Protein AF-R9LAN9-F1 (afdb_monomer_lite)

Sequence (68 aa):
MKSFKKWAVILLVFWGIWKIFFFLLKDVLFAVLTFPDPYANILQMVGMGMILLLSLIFTALLVKDSAR

pLDDT: mean 73.58, std 9.18, range [42.78, 83.5]

Organism: NCBI:txid1235795

Radius of gyration: 15.45 Å; chains: 1; bounding box: 27×18×47 Å

Secondary structure (DSSP, 8-state):
-HHHHHHHHHHHHHHHHHHHHHHIIIIIIIHH--PPTTHHHHHHHHHHHHHHHHHHHHHHHHHHHTT-

Foldseek 3Di:
DVVVVVVVVLVVQLVVQLVVLVCCCVVPVLVVDPDDPPVSVVVVVVSNVVSVVVSVVVSVVVSVVVVD

Structure (mmCIF, N/CA/C/O backbone):
data_AF-R9LAN9-F1
#
_entry.id   AF-R9LAN9-F1
#
loop_
_atom_site.group_PDB
_atom_site.id
_atom_site.type_symbol
_atom_site.label_atom_id
_atom_site.label_alt_id
_atom_site.label_comp_id
_atom_site.label_asym_id
_atom_site.label_entity_id
_atom_site.label_seq_id
_atom_site.pdbx_PDB_ins_code
_atom_site.Cartn_x
_atom_site.Cartn_y
_atom_site.Cartn_z
_atom_site.occupancy
_atom_site.B_iso_or_equiv
_atom_site.auth_seq_id
_atom_site.auth_comp_id
_atom_site.auth_asym_id
_atom_site.auth_atom_id
_atom_site.pdbx_PDB_model_num
ATOM 1 N N . MET A 1 1 ? -9.754 -8.761 26.483 1.00 46.88 1 MET A N 1
ATOM 2 C CA . MET A 1 1 ? -10.300 -9.284 25.202 1.00 46.88 1 MET A CA 1
ATOM 3 C C . MET A 1 1 ? -10.735 -8.224 24.177 1.00 4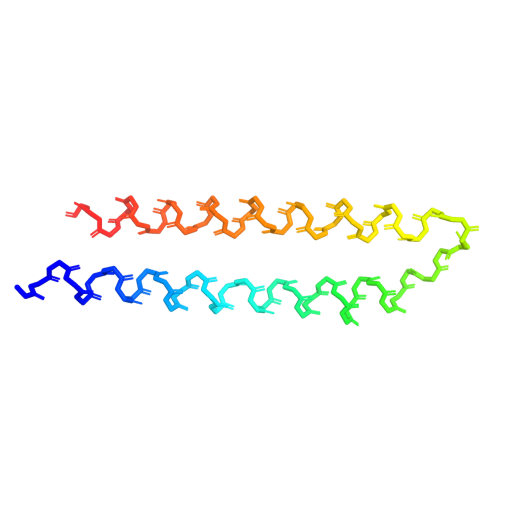6.88 1 MET A C 1
ATOM 5 O O . MET A 1 1 ? -10.714 -8.542 22.996 1.00 46.88 1 MET A O 1
ATOM 9 N N . LYS A 1 2 ? -11.105 -6.982 24.550 1.00 52.78 2 LYS A N 1
ATOM 10 C CA . LYS A 1 2 ? -11.541 -5.956 23.571 1.00 52.78 2 LYS A CA 1
ATOM 11 C C . LYS A 1 2 ? -10.416 -5.446 22.639 1.00 52.78 2 LYS A C 1
ATOM 13 O O . LYS A 1 2 ? -10.670 -5.266 21.454 1.00 52.78 2 LYS A O 1
ATOM 18 N N . SER A 1 3 ? -9.173 -5.311 23.120 1.00 57.72 3 SER A N 1
ATOM 19 C CA . SER A 1 3 ? -8.043 -4.846 22.285 1.00 57.72 3 SER A CA 1
ATOM 20 C C . SER A 1 3 ? -7.630 -5.813 21.175 1.00 57.72 3 SER A C 1
ATOM 22 O O . SER A 1 3 ? -7.241 -5.364 20.103 1.00 57.72 3 SER A O 1
ATOM 24 N N . PHE A 1 4 ? -7.742 -7.127 21.396 1.00 69.81 4 PHE A N 1
ATOM 25 C CA . PHE A 1 4 ? -7.316 -8.124 20.407 1.00 69.81 4 PHE A CA 1
ATOM 26 C C . PHE A 1 4 ? -8.205 -8.102 19.158 1.00 69.81 4 PHE A C 1
ATOM 28 O O . PHE A 1 4 ? -7.714 -8.131 18.035 1.00 69.81 4 PHE A O 1
ATOM 35 N N . LYS A 1 5 ? -9.523 -7.947 19.352 1.00 69.75 5 LYS A N 1
ATOM 36 C CA . LYS A 1 5 ? -10.473 -7.775 18.246 1.00 69.75 5 LYS A CA 1
ATOM 37 C C . LYS A 1 5 ? -10.179 -6.505 17.444 1.00 69.75 5 LYS A C 1
ATOM 39 O O . LYS A 1 5 ? -10.251 -6.537 16.224 1.00 69.75 5 LYS A O 1
ATOM 44 N N . LYS A 1 6 ? -9.795 -5.412 18.116 1.00 70.69 6 LYS A N 1
ATOM 45 C CA . LYS A 1 6 ? -9.456 -4.141 17.459 1.00 70.69 6 LYS A CA 1
ATOM 46 C C . LYS A 1 6 ? -8.226 -4.295 16.556 1.00 70.69 6 LYS A C 1
ATOM 48 O O . LYS A 1 6 ? -8.289 -3.936 15.389 1.00 70.69 6 LYS A O 1
ATOM 53 N N . TRP A 1 7 ? -7.162 -4.925 17.055 1.00 77.44 7 TRP A N 1
ATOM 54 C CA . TRP A 1 7 ? -5.960 -5.219 16.265 1.00 77.44 7 TRP A CA 1
ATOM 55 C C . TRP A 1 7 ? -6.230 -6.137 15.070 1.00 77.44 7 TRP A C 1
ATOM 57 O O . TRP A 1 7 ? -5.755 -5.855 13.974 1.00 77.44 7 TRP A O 1
ATOM 67 N N . ALA A 1 8 ? -7.031 -7.189 15.252 1.00 80.12 8 ALA A N 1
ATOM 68 C CA . ALA A 1 8 ? -7.394 -8.093 14.163 1.00 80.12 8 ALA A CA 1
ATOM 69 C C . ALA A 1 8 ? -8.180 -7.381 13.048 1.00 80.12 8 ALA A C 1
ATOM 71 O O . ALA A 1 8 ? -7.902 -7.593 11.871 1.00 80.12 8 ALA A O 1
ATOM 72 N N . VAL A 1 9 ? -9.120 -6.498 13.407 1.00 80.00 9 VAL A N 1
ATOM 73 C CA . VAL A 1 9 ? -9.878 -5.695 12.432 1.00 80.00 9 VAL A CA 1
ATOM 74 C C . VAL A 1 9 ? -8.955 -4.745 11.672 1.00 80.00 9 VAL A C 1
ATOM 76 O O . VAL A 1 9 ? -9.053 -4.660 10.455 1.00 80.00 9 VAL A O 1
ATOM 79 N N . ILE A 1 10 ? -8.017 -4.085 12.355 1.00 79.06 10 ILE A N 1
ATOM 80 C CA . ILE A 1 10 ? -7.044 -3.184 11.719 1.00 79.06 10 ILE A CA 1
ATOM 81 C C . ILE A 1 10 ? -6.182 -3.939 10.704 1.00 79.06 10 ILE A C 1
ATOM 83 O O . ILE A 1 10 ? -6.002 -3.472 9.582 1.00 79.06 10 ILE A O 1
ATOM 87 N N . LEU A 1 11 ? -5.698 -5.127 11.073 1.00 82.75 11 LEU A N 1
ATOM 88 C CA . LEU A 1 11 ? -4.902 -5.980 10.191 1.00 82.75 11 LEU A CA 1
ATOM 89 C C . LEU A 1 11 ? -5.704 -6.449 8.973 1.00 82.75 11 LEU A C 1
ATOM 91 O O . LEU A 1 11 ? -5.194 -6.409 7.858 1.00 82.75 11 LEU A O 1
ATOM 95 N N . LEU A 1 12 ? -6.968 -6.839 9.165 1.00 82.56 12 LEU A N 1
ATOM 96 C CA . LEU A 1 12 ? -7.859 -7.238 8.071 1.00 82.56 12 LEU A CA 1
ATOM 97 C C . LEU A 1 12 ? -8.172 -6.073 7.125 1.00 82.56 12 LEU A C 1
ATOM 99 O O . LEU A 1 12 ? -8.163 -6.258 5.910 1.00 82.56 12 LEU A O 1
ATOM 103 N N . VAL A 1 13 ? -8.409 -4.875 7.666 1.00 81.25 13 VAL A N 1
ATOM 104 C CA . VAL A 1 13 ? -8.656 -3.663 6.871 1.00 81.25 13 VAL A CA 1
ATOM 105 C C . VAL A 1 13 ? -7.405 -3.268 6.090 1.00 81.25 13 VAL A C 1
ATOM 107 O O . VAL A 1 13 ? -7.498 -3.048 4.883 1.00 81.25 13 VAL A O 1
ATOM 110 N N . PHE A 1 14 ? -6.231 -3.265 6.731 1.00 80.38 14 PHE A N 1
ATOM 111 C CA . PHE A 1 14 ? -4.952 -3.038 6.053 1.00 80.38 14 PHE A CA 1
ATOM 112 C C . PHE A 1 14 ? -4.751 -4.041 4.919 1.00 80.38 14 PHE A C 1
ATOM 114 O O . PHE A 1 14 ? -4.426 -3.655 3.800 1.00 80.38 14 PHE A O 1
ATOM 121 N N . TRP A 1 15 ? -4.989 -5.326 5.185 1.00 82.38 15 TRP A N 1
ATOM 122 C CA . TRP A 1 15 ? -4.774 -6.376 4.196 1.00 82.38 15 TRP A CA 1
ATOM 123 C C . TRP A 1 15 ? -5.752 -6.284 3.019 1.00 82.38 15 TRP A C 1
ATOM 125 O O . TRP A 1 15 ? -5.363 -6.527 1.876 1.00 82.38 15 TRP A O 1
ATOM 135 N N . GLY A 1 16 ? -6.997 -5.872 3.276 1.00 83.31 16 GLY A N 1
ATOM 136 C CA . GLY A 1 16 ? -7.995 -5.600 2.243 1.00 83.31 16 GLY A CA 1
ATOM 137 C C . GLY A 1 16 ? -7.614 -4.414 1.357 1.00 83.31 16 GLY A C 1
ATOM 138 O O . GLY A 1 16 ? -7.554 -4.561 0.136 1.00 83.31 16 GLY A O 1
ATOM 139 N N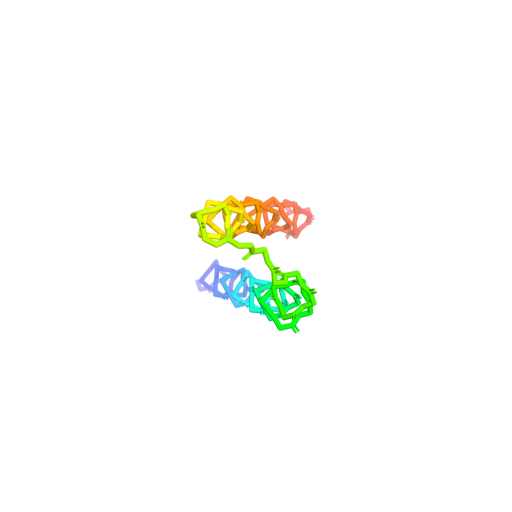 . ILE A 1 17 ? -7.296 -3.264 1.961 1.00 81.25 17 ILE A N 1
ATOM 140 C CA . ILE A 1 17 ? -6.880 -2.049 1.236 1.00 81.25 17 ILE A CA 1
ATOM 141 C C . ILE A 1 17 ? -5.622 -2.331 0.417 1.00 81.25 17 ILE A C 1
ATOM 143 O O . ILE A 1 17 ? -5.574 -2.016 -0.772 1.00 81.25 17 ILE A O 1
ATOM 147 N N . TRP A 1 18 ? -4.644 -3.001 1.025 1.00 80.94 18 TRP A N 1
ATOM 148 C CA . TRP A 1 18 ? -3.432 -3.434 0.350 1.00 80.94 18 TRP A CA 1
ATOM 149 C C . TRP A 1 18 ? -3.734 -4.245 -0.905 1.00 80.94 18 TRP A C 1
ATOM 151 O O . TRP A 1 18 ? -3.204 -3.948 -1.973 1.00 80.94 18 TRP A O 1
ATOM 161 N N . LYS A 1 19 ? -4.581 -5.277 -0.794 1.00 81.31 19 LYS A N 1
ATOM 162 C CA . LYS A 1 19 ? -4.906 -6.153 -1.926 1.00 81.31 19 LYS A CA 1
ATOM 163 C C . LYS A 1 19 ? -5.577 -5.389 -3.061 1.00 81.31 19 LYS A C 1
ATOM 165 O O . LYS A 1 19 ? -5.243 -5.629 -4.217 1.00 81.31 19 LYS A O 1
ATOM 170 N N . ILE A 1 20 ? -6.496 -4.483 -2.727 1.00 81.00 20 ILE A N 1
ATOM 171 C CA . ILE A 1 20 ? -7.214 -3.663 -3.709 1.00 81.00 20 ILE A CA 1
ATOM 172 C C . ILE A 1 20 ? -6.230 -2.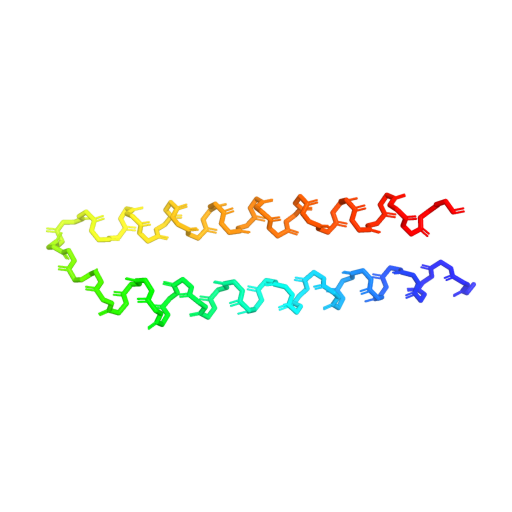762 -4.455 1.00 81.00 20 ILE A C 1
ATOM 174 O O . ILE A 1 20 ? -6.211 -2.776 -5.682 1.00 81.00 20 ILE A O 1
ATOM 178 N N . PHE A 1 21 ? -5.371 -2.036 -3.734 1.00 77.56 21 PHE A N 1
ATOM 179 C CA . PHE A 1 21 ? -4.359 -1.180 -4.356 1.00 77.56 21 PHE A CA 1
ATOM 180 C C . PHE A 1 21 ? -3.351 -1.977 -5.184 1.00 77.56 21 PHE A C 1
ATOM 182 O O . PHE A 1 21 ? -3.001 -1.560 -6.286 1.00 77.56 21 PHE A O 1
ATOM 189 N N . PHE A 1 22 ? -2.902 -3.127 -4.679 1.00 78.50 22 PHE A N 1
ATOM 190 C CA . PHE A 1 22 ? -1.967 -3.994 -5.389 1.00 78.50 22 PHE A CA 1
ATOM 191 C C . PHE A 1 22 ? -2.558 -4.505 -6.708 1.00 78.50 22 PHE A C 1
ATOM 193 O O . PHE A 1 22 ? -1.882 -4.463 -7.733 1.00 78.50 22 PHE A O 1
ATOM 200 N N . PHE A 1 23 ? -3.823 -4.934 -6.696 1.00 76.44 23 PHE A N 1
ATOM 201 C CA . PHE A 1 23 ? -4.539 -5.357 -7.900 1.00 76.44 23 PHE A CA 1
ATOM 202 C C . PHE A 1 23 ? -4.677 -4.206 -8.901 1.00 76.44 23 PHE A C 1
ATOM 204 O O . PHE A 1 23 ? -4.323 -4.356 -10.065 1.00 76.44 23 PHE A O 1
ATOM 211 N N . LEU A 1 24 ? -5.105 -3.028 -8.440 1.00 75.19 24 LEU A N 1
ATOM 212 C CA . LEU A 1 24 ? -5.272 -1.850 -9.294 1.00 75.19 24 LEU A CA 1
ATOM 213 C C . LEU A 1 24 ? -3.951 -1.444 -9.957 1.00 75.19 24 LEU A C 1
ATOM 215 O O . LEU A 1 24 ? -3.908 -1.180 -11.153 1.00 75.19 24 LEU A O 1
ATOM 219 N N . LEU A 1 25 ? -2.846 -1.436 -9.215 1.00 70.94 25 LEU A N 1
ATOM 220 C CA . LEU A 1 25 ? -1.573 -1.009 -9.786 1.00 70.94 25 LEU A CA 1
ATOM 221 C C . LEU A 1 25 ? -0.957 -2.069 -10.707 1.00 70.94 25 LEU A C 1
ATOM 223 O O . LEU A 1 25 ? -0.431 -1.730 -11.765 1.00 70.94 25 LEU A O 1
ATOM 227 N N . LYS A 1 26 ? -1.035 -3.350 -10.327 1.00 71.31 26 LYS A N 1
ATOM 228 C CA . LYS A 1 26 ? -0.487 -4.437 -11.139 1.00 71.31 26 LYS A CA 1
ATOM 229 C C . LYS A 1 26 ? -1.293 -4.659 -12.412 1.00 71.31 26 LYS A C 1
ATOM 231 O O . LYS A 1 26 ? -0.727 -4.623 -13.500 1.00 71.31 26 LYS A O 1
ATOM 236 N N . ASP A 1 27 ? -2.591 -4.889 -12.271 1.00 68.19 27 ASP A N 1
ATOM 237 C CA . ASP A 1 27 ? -3.423 -5.333 -13.386 1.00 68.19 27 ASP A CA 1
ATOM 238 C C . ASP A 1 27 ? -3.965 -4.172 -14.224 1.00 68.19 27 ASP A C 1
ATOM 240 O O . ASP A 1 27 ? -4.281 -4.383 -15.389 1.00 68.19 27 ASP A O 1
ATOM 244 N N . VAL A 1 28 ? -4.040 -2.942 -13.692 1.00 69.69 28 VAL A N 1
ATOM 245 C CA . VAL A 1 28 ? -4.494 -1.775 -14.476 1.00 69.69 28 VAL A CA 1
ATOM 246 C C . VAL A 1 28 ? -3.321 -0.919 -14.942 1.00 69.69 28 VAL A C 1
ATOM 248 O O . VAL A 1 28 ? -3.240 -0.585 -16.119 1.00 69.69 28 VAL A O 1
ATOM 251 N N . LEU A 1 29 ? -2.391 -0.565 -14.050 1.00 66.88 29 LEU A N 1
ATOM 252 C CA . LEU A 1 29 ? -1.283 0.336 -14.396 1.00 66.88 29 LEU A CA 1
ATOM 253 C C . LEU A 1 29 ? -0.138 -0.390 -15.109 1.00 66.88 29 LEU A C 1
ATOM 255 O O . LEU A 1 29 ? 0.259 0.043 -16.188 1.00 66.88 29 LEU A O 1
ATOM 259 N N . PHE A 1 30 ? 0.378 -1.495 -14.562 1.00 67.00 30 PHE A N 1
ATOM 260 C CA . PHE A 1 30 ? 1.504 -2.204 -15.191 1.00 67.00 30 PHE A CA 1
ATOM 261 C C . PHE A 1 30 ? 1.105 -3.027 -16.416 1.00 67.00 30 PHE A C 1
ATOM 263 O O . PHE A 1 30 ? 1.948 -3.240 -17.282 1.00 67.00 30 PHE A O 1
ATOM 270 N N . ALA A 1 31 ? -0.160 -3.434 -16.542 1.00 65.06 31 ALA A N 1
ATOM 271 C CA . ALA A 1 31 ? -0.647 -4.074 -17.764 1.00 65.06 31 ALA A CA 1
ATOM 272 C C . ALA A 1 31 ? -0.766 -3.092 -18.945 1.00 65.06 31 ALA A C 1
ATOM 274 O O . ALA A 1 31 ? -0.558 -3.483 -20.090 1.00 65.06 31 ALA A O 1
ATOM 275 N N . VAL A 1 32 ? -1.088 -1.820 -18.677 1.00 62.19 32 VAL A N 1
ATOM 276 C CA . VAL A 1 32 ? -1.219 -0.774 -19.710 1.00 62.19 32 VAL A CA 1
ATOM 277 C C . VAL A 1 32 ? 0.130 -0.119 -20.027 1.00 62.19 32 VAL A C 1
ATOM 279 O O . VAL A 1 32 ? 0.359 0.325 -21.149 1.00 62.19 32 VAL A O 1
ATOM 282 N N . LEU A 1 33 ? 1.044 -0.075 -19.056 1.00 62.78 33 LEU A N 1
ATOM 283 C CA . LEU A 1 33 ? 2.366 0.528 -19.196 1.00 62.78 33 LEU A CA 1
ATOM 284 C C . LEU A 1 33 ? 3.442 -0.535 -19.453 1.00 62.78 33 LEU A C 1
ATOM 286 O O . LEU A 1 33 ? 4.246 -0.860 -18.578 1.00 62.78 33 LEU A O 1
ATOM 290 N N . THR A 1 34 ? 3.497 -1.051 -20.681 1.00 63.00 34 THR A N 1
ATOM 291 C CA . THR A 1 34 ? 4.645 -1.832 -21.163 1.00 63.00 34 THR A CA 1
ATOM 292 C C . THR A 1 34 ? 5.811 -0.892 -21.467 1.00 63.00 34 THR A C 1
ATOM 294 O O . THR A 1 34 ? 5.979 -0.427 -22.594 1.00 63.00 34 THR A O 1
ATOM 297 N N . PHE A 1 35 ? 6.603 -0.567 -20.446 1.00 65.75 35 PHE A N 1
ATOM 298 C CA . PHE A 1 35 ? 7.876 0.129 -20.632 1.00 65.75 35 PHE A CA 1
ATOM 299 C C . PHE A 1 35 ? 8.978 -0.862 -21.045 1.00 65.75 35 PHE A C 1
ATOM 301 O O . PHE A 1 35 ? 8.961 -2.005 -20.590 1.00 65.75 35 PHE A O 1
ATOM 308 N N . PRO A 1 36 ? 9.951 -0.451 -21.875 1.00 68.12 36 PRO A N 1
ATOM 309 C CA . PRO A 1 36 ? 11.114 -1.277 -22.178 1.00 68.12 36 PRO A CA 1
ATOM 310 C C . PRO A 1 36 ? 11.995 -1.485 -20.931 1.00 68.12 36 PRO A C 1
ATOM 312 O O . PRO A 1 36 ? 12.213 -0.560 -20.137 1.00 68.12 36 PRO A O 1
ATOM 315 N N . ASP A 1 37 ? 12.510 -2.705 -20.759 1.00 70.38 37 ASP A N 1
ATOM 316 C CA . ASP A 1 37 ? 13.518 -3.032 -19.742 1.00 70.38 37 ASP A CA 1
ATOM 317 C C . ASP A 1 37 ? 14.760 -2.139 -19.912 1.00 70.38 37 ASP A C 1
ATOM 319 O O . ASP A 1 37 ? 15.179 -1.907 -21.051 1.00 70.38 37 ASP A O 1
A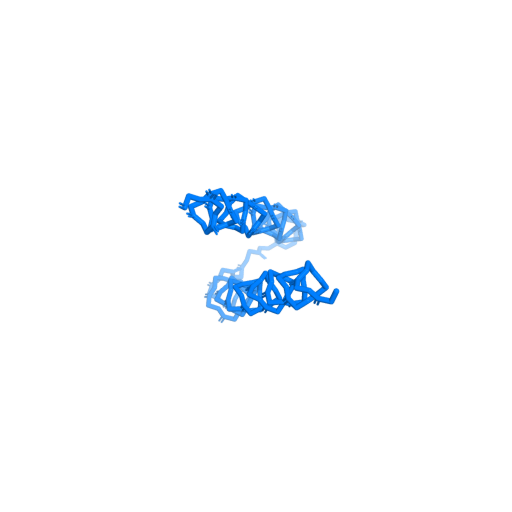TOM 323 N N . PRO A 1 38 ? 15.376 -1.606 -18.832 1.00 67.75 38 PRO A N 1
ATOM 324 C CA . PRO A 1 38 ? 15.238 -1.963 -17.407 1.00 67.75 38 PRO A CA 1
ATOM 325 C C . PRO A 1 38 ? 14.319 -1.041 -16.578 1.00 67.75 38 PRO A C 1
ATOM 327 O O . PRO A 1 38 ? 14.161 -1.233 -15.369 1.00 67.75 38 PRO A O 1
ATOM 330 N N . TYR A 1 39 ? 13.727 -0.014 -17.191 1.00 72.19 39 TYR A N 1
ATOM 331 C CA . TYR A 1 39 ? 12.953 1.004 -16.471 1.00 72.19 39 TYR A CA 1
ATOM 332 C C . TYR A 1 39 ? 11.621 0.468 -15.939 1.00 72.19 39 TYR A C 1
ATOM 334 O O . TYR A 1 39 ? 11.143 0.942 -14.908 1.00 72.19 39 TYR A O 1
ATOM 342 N N . ALA A 1 40 ? 11.061 -0.553 -16.593 1.00 74.19 40 ALA A N 1
ATOM 343 C CA . ALA A 1 40 ? 9.847 -1.232 -16.152 1.00 74.19 40 ALA A CA 1
ATOM 344 C C . ALA A 1 40 ? 9.985 -1.799 -14.731 1.00 74.19 40 ALA A C 1
ATOM 346 O O . ALA A 1 40 ? 9.142 -1.522 -13.880 1.00 74.19 40 ALA A O 1
ATOM 347 N N . ASN A 1 41 ? 11.079 -2.510 -14.439 1.00 74.88 41 ASN A N 1
ATOM 348 C CA . ASN A 1 41 ? 11.321 -3.067 -13.106 1.00 74.88 41 ASN A CA 1
ATOM 349 C C . ASN A 1 41 ? 11.471 -1.980 -12.037 1.00 74.88 41 ASN A C 1
ATOM 351 O O . ASN A 1 41 ? 10.913 -2.106 -10.948 1.00 74.88 41 ASN A O 1
ATOM 355 N N . ILE A 1 42 ? 12.184 -0.893 -12.345 1.00 79.75 42 ILE A N 1
ATOM 356 C CA . ILE A 1 42 ? 12.380 0.216 -11.401 1.00 79.75 42 ILE A CA 1
ATOM 357 C C . ILE A 1 42 ? 11.039 0.891 -11.098 1.00 79.75 42 ILE A C 1
ATOM 359 O O . ILE A 1 42 ? 10.695 1.087 -9.933 1.00 79.75 42 ILE A O 1
ATOM 363 N N . LEU A 1 43 ? 10.248 1.194 -12.131 1.00 77.81 43 LEU A N 1
ATOM 364 C CA . LEU A 1 43 ? 8.919 1.788 -11.976 1.00 77.81 43 LEU A CA 1
ATOM 365 C C . LEU A 1 43 ? 7.962 0.862 -11.217 1.00 77.81 43 LEU A C 1
ATOM 367 O O . LEU A 1 43 ? 7.195 1.338 -10.380 1.00 77.81 43 LEU A O 1
ATOM 371 N N . GLN A 1 44 ? 8.045 -0.451 -11.442 1.00 75.19 44 GLN A N 1
ATOM 372 C CA . GLN A 1 44 ? 7.270 -1.431 -10.686 1.00 75.19 44 GLN A CA 1
ATOM 373 C C . GLN A 1 44 ? 7.631 -1.444 -9.204 1.00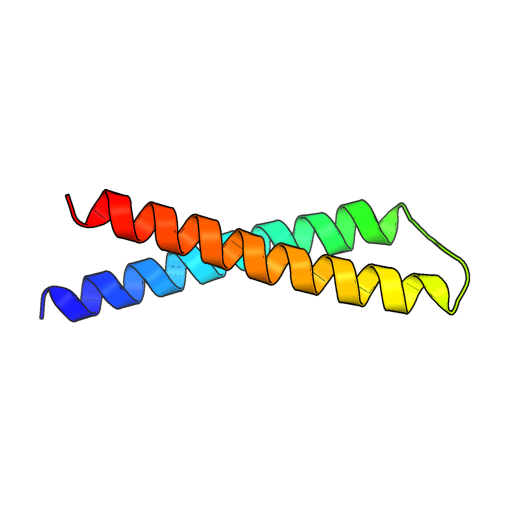 75.19 44 GLN A C 1
ATOM 375 O O . GLN A 1 44 ? 6.749 -1.404 -8.344 1.00 75.19 44 GLN A O 1
ATOM 380 N N . MET A 1 45 ? 8.926 -1.439 -8.901 1.00 80.81 45 MET A N 1
ATOM 381 C CA . MET A 1 45 ? 9.431 -1.461 -7.533 1.00 80.81 45 MET A CA 1
ATOM 382 C C . MET A 1 45 ? 9.071 -0.171 -6.777 1.00 80.81 45 MET A C 1
ATOM 384 O O . MET A 1 45 ? 8.606 -0.228 -5.636 1.00 80.81 45 MET A O 1
ATOM 388 N N . VAL A 1 46 ? 9.188 0.989 -7.435 1.00 83.50 46 VAL A N 1
ATOM 389 C CA . VAL A 1 46 ? 8.773 2.292 -6.884 1.00 83.50 46 VAL A CA 1
ATOM 390 C C . VAL A 1 46 ? 7.256 2.350 -6.677 1.00 83.50 46 VAL A C 1
ATOM 392 O O . VAL A 1 46 ? 6.799 2.787 -5.620 1.00 83.50 46 VAL A O 1
ATOM 395 N N . GLY A 1 47 ? 6.468 1.865 -7.641 1.00 79.69 47 GLY A N 1
ATOM 396 C CA . GLY A 1 47 ? 5.009 1.818 -7.538 1.00 79.69 47 GLY A CA 1
ATOM 397 C C . GLY A 1 47 ? 4.531 0.946 -6.374 1.00 79.69 47 GLY A C 1
ATOM 398 O O . GLY A 1 47 ? 3.690 1.381 -5.586 1.00 79.69 47 GLY A O 1
ATOM 399 N N . MET A 1 48 ? 5.119 -0.242 -6.195 1.00 77.81 48 MET A N 1
ATOM 400 C CA . MET A 1 48 ? 4.825 -1.097 -5.038 1.00 77.81 48 MET A CA 1
ATOM 401 C C . MET A 1 48 ? 5.197 -0.418 -3.714 1.00 77.81 48 MET A C 1
ATOM 403 O O . MET A 1 48 ? 4.423 -0.487 -2.758 1.00 77.81 48 MET A O 1
ATOM 407 N N . GLY A 1 49 ? 6.336 0.280 -3.662 1.00 80.50 49 GLY A N 1
ATOM 408 C CA . GLY A 1 49 ? 6.759 1.052 -2.490 1.00 80.50 49 GLY A CA 1
ATOM 409 C C . GLY A 1 49 ? 5.792 2.186 -2.126 1.00 80.50 49 GLY A C 1
ATOM 410 O O . GLY A 1 49 ? 5.479 2.380 -0.950 1.00 80.50 49 GLY A O 1
ATOM 411 N N . MET A 1 50 ? 5.256 2.903 -3.120 1.00 81.25 50 MET A N 1
ATOM 412 C CA . MET A 1 50 ? 4.247 3.940 -2.872 1.00 81.25 50 MET A CA 1
ATOM 413 C C . MET A 1 50 ? 2.932 3.360 -2.351 1.00 81.25 50 MET A C 1
ATOM 415 O O . MET A 1 50 ? 2.373 3.907 -1.404 1.00 81.25 50 MET A O 1
ATOM 419 N N . ILE A 1 51 ? 2.447 2.246 -2.908 1.00 80.88 51 ILE A N 1
ATOM 420 C CA . ILE A 1 51 ? 1.233 1.574 -2.405 1.00 80.88 51 ILE A CA 1
ATOM 421 C C . ILE A 1 51 ? 1.404 1.169 -0.947 1.00 80.88 51 ILE A C 1
ATOM 423 O O . ILE A 1 51 ? 0.495 1.353 -0.143 1.00 80.88 51 ILE A O 1
ATOM 427 N N . LEU A 1 52 ? 2.575 0.627 -0.619 1.00 80.06 52 LEU A N 1
ATOM 428 C CA . LEU A 1 52 ? 2.970 0.267 0.735 1.00 80.06 52 LEU A CA 1
ATOM 429 C C . LEU A 1 52 ? 2.747 1.430 1.698 1.00 80.06 52 LEU A C 1
ATOM 431 O O . LEU A 1 52 ? 2.038 1.288 2.696 1.00 80.06 52 LEU A O 1
ATOM 435 N N . LEU A 1 53 ? 3.309 2.589 1.352 1.00 82.25 53 LEU A N 1
ATOM 436 C CA . LEU A 1 53 ? 3.196 3.810 2.140 1.00 82.25 53 LEU A CA 1
ATOM 437 C C . LEU A 1 53 ? 1.754 4.317 2.205 1.00 82.25 53 LEU A C 1
ATOM 439 O O . LEU A 1 53 ? 1.276 4.603 3.300 1.00 82.25 53 LEU A O 1
ATOM 443 N N . LEU A 1 54 ? 1.035 4.378 1.079 1.00 81.06 54 LEU A N 1
ATOM 444 C CA . LEU A 1 54 ? -0.367 4.811 1.064 1.00 81.06 54 LEU A CA 1
ATOM 445 C C . LEU A 1 54 ? -1.255 3.893 1.910 1.00 81.06 54 LEU A C 1
ATOM 447 O O . LEU A 1 54 ? -2.052 4.383 2.706 1.00 81.06 54 LEU A O 1
ATOM 451 N N . SER A 1 55 ? -1.099 2.574 1.791 1.00 77.62 55 SER A N 1
ATOM 452 C CA . SER A 1 55 ? -1.850 1.591 2.580 1.00 77.62 55 SER A CA 1
ATOM 453 C C . SER A 1 55 ? -1.579 1.758 4.076 1.00 77.62 55 SER A C 1
ATOM 455 O O . SER A 1 55 ? -2.502 1.678 4.893 1.00 77.62 55 SER A O 1
ATOM 457 N N . LEU A 1 56 ? -0.324 2.040 4.444 1.00 79.25 56 LEU A N 1
ATOM 458 C CA . LEU A 1 56 ? 0.062 2.311 5.827 1.00 79.25 56 LEU A CA 1
ATOM 459 C C . LEU A 1 56 ? -0.563 3.613 6.338 1.00 79.25 56 LEU A C 1
ATOM 461 O O . LEU A 1 56 ? -1.111 3.628 7.437 1.00 79.25 56 LEU A O 1
ATOM 465 N N . ILE A 1 57 ? -0.525 4.684 5.538 1.00 82.56 57 ILE A N 1
ATOM 466 C CA . ILE A 1 57 ? -1.098 5.992 5.880 1.00 82.56 57 ILE A CA 1
ATOM 467 C C . ILE A 1 57 ? -2.613 5.885 6.048 1.00 82.56 57 ILE A C 1
ATOM 469 O O . ILE A 1 57 ? -3.136 6.320 7.071 1.00 82.56 57 ILE A O 1
ATOM 473 N N . PHE A 1 58 ? -3.323 5.267 5.100 1.00 79.44 58 PHE A N 1
ATOM 474 C CA . PHE A 1 58 ? -4.770 5.074 5.206 1.00 79.44 58 PHE A CA 1
ATOM 475 C C . PHE A 1 58 ? -5.141 4.253 6.433 1.00 79.44 58 PHE A C 1
ATOM 477 O O . PHE A 1 58 ? -6.069 4.607 7.153 1.00 79.44 58 PHE A O 1
ATOM 484 N N . THR A 1 59 ? -4.381 3.199 6.715 1.00 78.75 59 THR A N 1
ATOM 485 C CA . THR A 1 59 ? -4.609 2.384 7.909 1.00 78.75 59 THR A CA 1
ATOM 486 C C . THR A 1 59 ? -4.321 3.171 9.180 1.00 78.75 59 THR A C 1
ATOM 488 O O . THR A 1 59 ? -5.130 3.140 10.099 1.00 78.75 59 THR A O 1
ATOM 491 N N . ALA A 1 60 ? -3.231 3.937 9.238 1.00 79.25 60 ALA A N 1
ATOM 492 C CA . ALA A 1 60 ? -2.911 4.790 10.379 1.00 79.25 60 ALA A CA 1
ATOM 493 C C . ALA A 1 60 ? -3.988 5.862 10.620 1.00 79.25 60 ALA A C 1
ATOM 495 O O . ALA A 1 60 ? -4.374 6.093 11.766 1.00 79.25 60 ALA A O 1
ATOM 496 N N . LEU A 1 61 ? -4.514 6.477 9.555 1.00 80.12 61 LEU A N 1
ATOM 497 C CA . LEU A 1 61 ? -5.621 7.433 9.632 1.00 80.12 61 LEU A CA 1
ATOM 498 C C . LEU A 1 61 ? -6.903 6.768 10.142 1.00 80.12 61 LEU A C 1
ATOM 500 O O . LEU A 1 61 ? -7.514 7.268 11.081 1.00 80.12 61 LEU A O 1
ATOM 504 N N . LEU A 1 62 ? -7.263 5.609 9.590 1.00 75.19 62 LEU A N 1
ATOM 505 C CA . LEU A 1 62 ? -8.467 4.867 9.968 1.00 75.19 62 LEU A CA 1
ATOM 506 C C . LEU A 1 62 ? -8.393 4.371 11.422 1.00 75.19 62 LEU A C 1
ATOM 508 O O . LEU A 1 62 ? -9.372 4.440 12.163 1.00 75.19 62 LEU A O 1
ATOM 512 N N . VAL A 1 63 ? -7.207 3.948 11.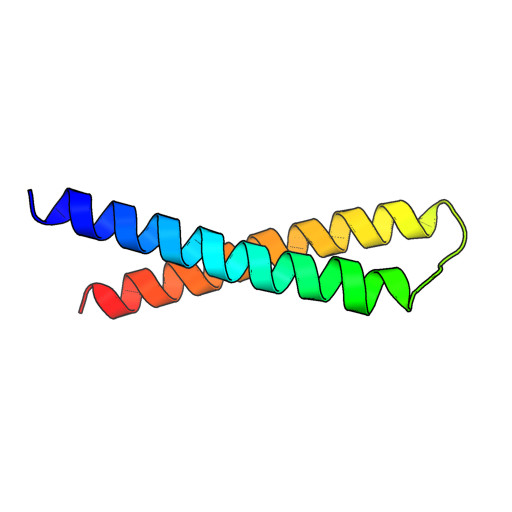868 1.00 75.56 63 VAL A N 1
ATOM 513 C CA . VAL A 1 63 ? -6.938 3.608 13.271 1.00 75.56 63 VAL A CA 1
ATOM 514 C C . VAL A 1 63 ? -7.088 4.831 14.169 1.00 75.56 63 VAL A C 1
ATOM 516 O O . VAL A 1 63 ? -7.748 4.727 15.204 1.00 75.56 63 VAL A O 1
ATOM 519 N N . LYS A 1 64 ? -6.512 5.977 13.781 1.00 73.88 64 LYS A N 1
ATOM 520 C CA . LYS A 1 64 ? -6.585 7.224 14.554 1.00 73.88 64 LYS A CA 1
ATOM 521 C C . LYS A 1 64 ? -8.029 7.695 14.733 1.00 73.88 64 LYS A C 1
ATOM 523 O O . LYS A 1 64 ? -8.399 8.062 15.844 1.00 73.88 64 LYS A O 1
ATOM 528 N N . ASP A 1 65 ? -8.840 7.640 13.679 1.00 60.06 65 ASP A N 1
ATOM 529 C CA . ASP A 1 65 ? -10.263 7.991 13.746 1.00 60.06 65 ASP A CA 1
ATOM 530 C C . ASP A 1 65 ? -11.072 6.984 14.576 1.00 60.06 65 ASP A C 1
ATOM 532 O O . ASP A 1 65 ? -11.886 7.383 15.399 1.00 60.06 65 ASP A O 1
ATOM 536 N N . SER A 1 66 ? -10.779 5.682 14.479 1.00 55.00 66 SER A N 1
ATOM 537 C CA . SER A 1 66 ? -11.445 4.645 15.292 1.00 55.00 66 SER A CA 1
ATOM 538 C C . SER A 1 66 ? -11.090 4.662 16.794 1.00 55.00 66 SER A C 1
ATOM 540 O O . SER A 1 66 ? -11.587 3.832 17.568 1.00 55.00 66 SER A O 1
ATOM 542 N N . ALA A 1 67 ? -10.155 5.522 17.207 1.00 53.94 67 ALA A N 1
ATOM 543 C CA . ALA A 1 67 ? -9.721 5.692 18.592 1.00 53.94 67 ALA A CA 1
ATOM 544 C C . ALA A 1 67 ? -10.380 6.891 19.306 1.00 53.94 67 ALA A C 1
ATOM 546 O O . ALA A 1 67 ? -10.194 7.010 20.518 1.00 53.94 67 ALA A O 1
ATOM 547 N N . ARG A 1 68 ? -11.139 7.731 18.586 1.00 42.78 68 ARG A N 1
ATOM 548 C CA . ARG A 1 68 ? -12.106 8.684 19.160 1.00 42.78 68 ARG A CA 1
ATOM 549 C C . ARG A 1 68 ? -13.440 7.998 19.437 1.00 42.78 68 ARG A C 1
ATOM 551 O O . ARG A 1 68 ? -14.120 8.472 20.371 1.00 42.78 68 ARG A O 1
#